Protein AF-M2XLC8-F1 (afdb_monomer_lite)

Sequence (106 aa):
MDWYVLQLSDSSPHWFEASEEFPILLTSASLVDYSSQTEQRVVVSMSPVKESSTVTKEVPLCVLLPRKRESIPLQHLITAPNKVTLKNGNGAKVEISGIAIVGKLT

Secondary structure (DSSP, 8-state):
-EEEEEEE-SSPPEEEE-SS-EEEEEEEEEESSGGGS-S--EEEEEEEE-TT-S----EEEEEEBTTTB-EEEEEEEEEESSEEEEEESSS--EEEEEEE--S---

pLDDT: mean 81.81, std 11.0, range [47.25, 95.31]

Organism: Galdieria sulphuraria (NCBI:txid130081)

Foldseek 3Di:
DDKDKDKAAFQDKDKFFAPFKWKKWWFKKFFDPLPPPDQDKKWKWKWQDDPVDPDTDIGTQDIAGRPPRGMDTGGDIDIHGGMMIIGIDGRTIMMIIIDTRHPDDD

Radius of gyration: 13.72 Å; chains: 1; bounding box: 35×22×38 Å

InterPro domains:
  IPR041232 Nucleoplasmin-like domain [PF17800] (5-99)

Structure (mmCIF, N/CA/C/O backbone):
data_AF-M2XLC8-F1
#
_entry.id   AF-M2XLC8-F1
#
loop_
_atom_site.group_PDB
_atom_site.id
_atom_site.type_symbol
_atom_site.label_atom_id
_atom_site.label_alt_id
_atom_site.label_comp_id
_atom_site.label_asym_id
_atom_site.label_entity_id
_atom_site.label_seq_id
_atom_site.pdbx_PDB_ins_code
_atom_site.Cartn_x
_atom_site.Cartn_y
_atom_site.Cartn_z
_atom_site.occupancy
_atom_site.B_iso_or_equiv
_atom_site.auth_seq_id
_atom_site.auth_comp_id
_atom_site.auth_asym_id
_atom_site.auth_atom_id
_atom_site.pdbx_PDB_model_num
ATOM 1 N N . MET A 1 1 ? -3.578 -5.837 -17.674 1.00 59.66 1 MET A N 1
ATOM 2 C CA . MET A 1 1 ? -3.773 -4.961 -16.503 1.00 59.66 1 MET A CA 1
ATOM 3 C C . MET A 1 1 ? -4.335 -5.856 -15.435 1.00 59.66 1 MET A C 1
ATOM 5 O O . MET A 1 1 ? -5.434 -6.358 -15.633 1.00 59.66 1 MET A O 1
ATOM 9 N N . ASP A 1 2 ? -3.568 -6.081 -14.378 1.00 69.81 2 ASP A N 1
ATOM 10 C CA . ASP A 1 2 ? -3.938 -7.028 -13.336 1.00 69.81 2 ASP A CA 1
ATOM 11 C C . ASP A 1 2 ? -4.280 -6.255 -12.062 1.00 69.81 2 ASP A C 1
ATOM 13 O O . ASP A 1 2 ? -3.559 -5.343 -11.643 1.00 69.81 2 ASP A O 1
ATOM 17 N N . TRP A 1 3 ? -5.436 -6.583 -11.491 1.00 78.75 3 TRP A N 1
ATOM 18 C CA . TRP A 1 3 ? -5.848 -6.080 -10.189 1.00 78.75 3 TRP A CA 1
ATOM 19 C C . TRP A 1 3 ? -5.083 -6.836 -9.109 1.00 78.75 3 TRP A C 1
ATOM 21 O O . TRP A 1 3 ? -5.005 -8.065 -9.167 1.00 78.75 3 TRP A O 1
ATOM 31 N N . TYR A 1 4 ? -4.562 -6.128 -8.110 1.00 80.62 4 TYR A N 1
ATOM 32 C CA . TYR A 1 4 ? -3.917 -6.764 -6.969 1.00 80.62 4 TYR A CA 1
ATOM 33 C C . TYR A 1 4 ? -4.496 -6.275 -5.646 1.00 80.62 4 TYR A C 1
ATOM 35 O O . TYR A 1 4 ? -4.960 -5.140 -5.501 1.00 80.62 4 TYR A O 1
ATOM 43 N N . VAL A 1 5 ? -4.413 -7.166 -4.663 1.00 83.25 5 VAL A N 1
ATOM 44 C CA . VAL A 1 5 ? -4.674 -6.885 -3.256 1.00 83.25 5 VAL A CA 1
ATOM 45 C C . VAL A 1 5 ? -3.437 -7.327 -2.491 1.00 83.25 5 VAL A C 1
ATOM 47 O O . VAL A 1 5 ? -3.028 -8.484 -2.571 1.00 83.25 5 VAL A O 1
ATOM 50 N N . LEU A 1 6 ? -2.811 -6.383 -1.799 1.00 85.12 6 LEU A N 1
ATOM 51 C CA . LEU A 1 6 ? -1.607 -6.594 -1.015 1.00 85.12 6 LEU A CA 1
ATOM 52 C C . LEU A 1 6 ? -1.929 -6.428 0.463 1.00 85.12 6 LEU A C 1
ATOM 54 O O . LEU A 1 6 ? -2.432 -5.387 0.873 1.00 85.12 6 LEU A O 1
ATOM 58 N N . GLN A 1 7 ? -1.533 -7.396 1.279 1.00 85.19 7 GLN A N 1
ATOM 59 C CA . GLN A 1 7 ? -1.568 -7.251 2.725 1.00 85.19 7 GLN A CA 1
ATOM 60 C C . GLN A 1 7 ? -0.177 -6.888 3.255 1.00 85.19 7 GLN A C 1
ATOM 62 O O . GLN A 1 7 ? 0.769 -7.665 3.143 1.00 85.19 7 GLN A O 1
ATOM 67 N N . LEU A 1 8 ? -0.062 -5.713 3.867 1.00 83.25 8 LEU A N 1
ATOM 68 C CA . LEU A 1 8 ? 1.078 -5.327 4.686 1.00 83.25 8 LEU A CA 1
ATOM 69 C C . LEU A 1 8 ? 0.873 -5.893 6.090 1.00 83.25 8 LEU A C 1
ATOM 71 O O . LEU A 1 8 ? 0.075 -5.371 6.874 1.00 83.25 8 LEU A O 1
ATOM 75 N N . SER A 1 9 ? 1.577 -6.977 6.394 1.00 72.12 9 SER A N 1
ATOM 76 C CA . SER A 1 9 ? 1.707 -7.514 7.745 1.00 72.12 9 SER A CA 1
ATOM 77 C C . SER A 1 9 ? 3.054 -7.112 8.322 1.00 72.12 9 SER A C 1
ATOM 79 O O . SER A 1 9 ? 4.078 -7.244 7.653 1.00 72.12 9 SER A O 1
ATOM 81 N N . ASP A 1 10 ? 3.037 -6.676 9.579 1.00 70.50 10 ASP A N 1
ATOM 82 C CA . ASP A 1 10 ? 4.225 -6.300 10.338 1.00 70.50 10 ASP A CA 1
ATOM 83 C C . ASP A 1 10 ? 4.889 -5.027 9.774 1.00 70.50 10 ASP A C 1
ATOM 85 O O . ASP A 1 10 ? 4.496 -4.500 8.734 1.00 70.50 10 ASP A O 1
ATOM 89 N N . SER A 1 11 ? 5.850 -4.442 10.489 1.00 71.94 11 SER A N 1
ATOM 90 C CA . SER A 1 11 ? 6.531 -3.202 10.063 1.00 71.94 11 SER A CA 1
ATOM 91 C C . SER A 1 11 ? 7.517 -3.414 8.901 1.00 71.94 11 SER A C 1
ATOM 93 O O . SER A 1 11 ? 8.270 -2.507 8.533 1.00 71.94 11 SER A O 1
ATOM 95 N N . SER A 1 12 ? 7.515 -4.615 8.322 1.00 79.50 12 SER A N 1
ATOM 96 C CA . SER A 1 12 ? 8.324 -5.005 7.178 1.00 79.50 12 SER A CA 1
ATOM 97 C C . SER A 1 12 ? 7.795 -4.351 5.895 1.00 79.50 12 SER A C 1
ATOM 99 O O . SER A 1 12 ? 6.597 -4.417 5.615 1.00 79.50 12 SER A O 1
ATOM 101 N N . PRO A 1 13 ? 8.660 -3.722 5.082 1.00 82.62 13 PRO A N 1
ATOM 102 C CA . PRO A 1 13 ? 8.237 -3.180 3.800 1.00 82.62 13 PRO A CA 1
ATOM 103 C C . PRO A 1 13 ? 7.876 -4.304 2.821 1.00 82.62 13 PRO A C 1
ATOM 105 O O . PRO A 1 13 ? 8.581 -5.310 2.750 1.00 82.62 13 PRO A O 1
ATOM 108 N N . HIS A 1 14 ? 6.830 -4.097 2.022 1.00 86.44 14 HIS A N 1
ATOM 109 C CA . HIS A 1 14 ? 6.537 -4.869 0.815 1.00 86.44 14 HIS A CA 1
ATOM 110 C C . HIS A 1 14 ? 7.110 -4.171 -0.423 1.00 86.44 14 HIS A C 1
ATOM 112 O O . HIS A 1 14 ? 7.190 -2.945 -0.445 1.00 86.44 14 HIS A O 1
ATOM 118 N N . TRP A 1 15 ? 7.535 -4.940 -1.427 1.00 84.69 15 TRP A N 1
ATOM 119 C CA . TRP A 1 15 ? 8.399 -4.482 -2.514 1.00 84.69 15 TRP A CA 1
ATOM 120 C C . TRP A 1 15 ? 7.708 -4.807 -3.834 1.00 84.69 15 TRP A C 1
ATOM 122 O O . TRP A 1 15 ? 7.362 -5.958 -4.074 1.00 84.69 15 TRP A O 1
ATOM 132 N N . PHE A 1 16 ? 7.523 -3.799 -4.681 1.00 81.38 16 PHE A N 1
ATOM 133 C CA . PHE A 1 16 ? 7.242 -4.010 -6.096 1.00 81.38 16 PHE A CA 1
ATOM 134 C C . PHE A 1 16 ? 8.523 -3.737 -6.867 1.00 81.38 16 PHE A C 1
ATOM 136 O O . PHE A 1 16 ? 9.176 -2.712 -6.640 1.00 81.38 16 PHE A O 1
ATOM 143 N N . GLU A 1 17 ? 8.861 -4.636 -7.779 1.00 83.19 17 GLU A N 1
ATOM 144 C CA . GLU A 1 17 ? 10.067 -4.566 -8.594 1.00 83.19 17 GLU A CA 1
ATOM 145 C C . GLU A 1 17 ? 9.733 -4.873 -10.049 1.00 83.19 17 GLU A C 1
ATOM 147 O O . GLU A 1 17 ? 8.867 -5.698 -10.341 1.00 83.19 17 GLU A O 1
ATOM 152 N N . ALA A 1 18 ? 10.427 -4.190 -10.952 1.00 80.44 18 ALA A N 1
ATOM 153 C CA . ALA A 1 18 ? 10.362 -4.423 -12.383 1.00 80.44 18 ALA A CA 1
ATOM 154 C C . ALA A 1 18 ? 11.730 -4.142 -13.012 1.00 80.44 18 ALA A C 1
ATOM 156 O O . ALA A 1 18 ? 12.551 -3.410 -12.457 1.00 80.44 18 ALA A O 1
ATOM 157 N N . SER A 1 19 ? 11.975 -4.697 -14.200 1.00 80.81 19 SER A N 1
ATOM 158 C CA . SER A 1 19 ? 13.213 -4.457 -14.955 1.00 80.81 19 SER A CA 1
ATOM 159 C C . SER A 1 19 ? 13.337 -3.032 -15.502 1.00 80.81 19 SER A C 1
ATOM 161 O O . SER A 1 19 ? 14.424 -2.611 -15.891 1.00 80.81 19 SER A O 1
ATOM 163 N N . GLU A 1 20 ? 12.226 -2.306 -15.566 1.00 82.44 20 GLU A N 1
ATOM 164 C CA . GLU A 1 20 ? 12.114 -0.969 -16.136 1.00 82.44 20 GLU A CA 1
ATOM 165 C C . GLU A 1 20 ? 11.158 -0.103 -15.311 1.00 82.44 20 GLU A C 1
ATOM 167 O O . GLU A 1 20 ? 10.566 -0.562 -14.331 1.00 82.44 20 GLU A O 1
ATOM 172 N N . GLU A 1 21 ? 11.022 1.161 -15.703 1.00 85.06 21 GLU A N 1
ATOM 173 C CA . GLU A 1 21 ? 10.090 2.081 -15.063 1.00 85.06 21 GLU A CA 1
ATOM 174 C C . GLU A 1 21 ? 8.651 1.580 -15.221 1.00 85.06 21 GLU A C 1
ATOM 176 O O . GLU A 1 21 ? 8.228 1.208 -16.315 1.00 85.06 21 GLU A O 1
ATOM 181 N N . PHE A 1 22 ? 7.886 1.584 -14.128 1.00 84.50 22 PHE A N 1
ATOM 182 C CA . PHE A 1 22 ? 6.532 1.043 -14.130 1.00 84.50 22 PHE A CA 1
ATOM 183 C C . PHE A 1 22 ? 5.552 1.894 -13.309 1.00 84.50 22 PHE A C 1
ATOM 185 O O . PHE A 1 22 ? 5.900 2.384 -12.226 1.00 84.50 22 PHE A O 1
ATOM 192 N N . PRO A 1 23 ? 4.307 2.080 -13.793 1.00 85.94 23 PRO A N 1
ATOM 193 C CA . PRO A 1 23 ? 3.258 2.711 -13.013 1.00 85.94 23 PRO A CA 1
ATOM 194 C C . PRO A 1 23 ? 2.573 1.748 -12.032 1.00 85.94 23 PRO A C 1
ATOM 196 O O . PRO A 1 23 ? 2.270 0.597 -12.349 1.00 85.94 23 PRO A O 1
ATOM 199 N N . ILE A 1 24 ? 2.209 2.268 -10.864 1.00 87.06 24 ILE A N 1
ATOM 200 C CA . ILE A 1 24 ? 1.304 1.641 -9.900 1.00 87.06 24 ILE A CA 1
ATOM 201 C C . ILE A 1 24 ? 0.194 2.630 -9.571 1.00 87.06 24 ILE A C 1
ATOM 203 O O . ILE A 1 24 ? 0.458 3.768 -9.183 1.00 87.06 24 ILE A O 1
ATOM 207 N N . LEU A 1 25 ? -1.053 2.188 -9.681 1.00 89.31 25 LEU A N 1
ATOM 208 C CA . LEU A 1 25 ? -2.212 2.914 -9.185 1.00 89.31 25 LEU A CA 1
ATOM 209 C C . LEU A 1 25 ? -2.660 2.308 -7.854 1.00 89.31 25 LEU A C 1
ATOM 211 O O . LEU A 1 25 ? -3.137 1.179 -7.824 1.00 89.31 25 LEU A O 1
ATOM 215 N N . LEU A 1 26 ? -2.563 3.070 -6.767 1.00 90.69 26 LEU A N 1
ATOM 216 C CA . LEU A 1 26 ? -3.128 2.694 -5.470 1.00 90.69 26 LEU A CA 1
ATOM 217 C C . LEU A 1 26 ? -4.561 3.216 -5.371 1.00 90.69 26 LEU A C 1
ATOM 219 O O . LEU A 1 26 ? -4.777 4.426 -5.491 1.00 90.69 26 LEU A O 1
ATOM 223 N N . THR A 1 27 ? -5.520 2.321 -5.125 1.00 93.25 27 THR A N 1
ATOM 224 C CA . THR A 1 27 ? -6.961 2.629 -5.151 1.00 93.25 27 THR A CA 1
ATOM 225 C C . THR A 1 27 ? -7.611 2.659 -3.773 1.00 93.25 27 THR A C 1
ATOM 227 O O . THR A 1 27 ? -8.609 3.348 -3.575 1.00 93.25 27 THR A O 1
ATOM 230 N N . SER A 1 28 ? -7.080 1.924 -2.798 1.00 94.38 28 SER A N 1
ATOM 231 C CA . SER A 1 28 ? -7.595 1.946 -1.424 1.00 94.38 28 SER A CA 1
ATOM 232 C C . SER A 1 28 ? -6.582 1.410 -0.422 1.00 94.38 28 SER A C 1
ATOM 234 O O . SER A 1 28 ? -5.676 0.657 -0.779 1.00 94.38 28 SER A O 1
ATOM 236 N N . ALA A 1 29 ? -6.758 1.799 0.839 1.00 94.38 29 ALA A N 1
ATOM 237 C CA . ALA A 1 29 ? -6.104 1.176 1.982 1.00 94.38 29 ALA A CA 1
ATOM 238 C C . ALA A 1 29 ? -7.118 0.952 3.108 1.00 94.38 29 ALA A C 1
ATOM 240 O O . ALA A 1 29 ? -7.919 1.847 3.391 1.00 94.38 29 ALA A O 1
ATOM 241 N N . SER A 1 30 ? -7.064 -0.207 3.759 1.00 94.06 30 SER A N 1
ATOM 242 C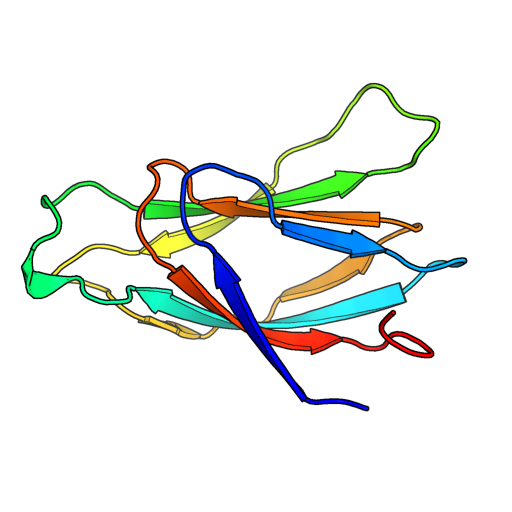 CA . SER A 1 30 ? -7.956 -0.596 4.852 1.00 94.06 30 SER A CA 1
ATOM 243 C C . SER A 1 30 ? -7.213 -1.310 5.982 1.00 94.06 30 SER A C 1
ATOM 245 O O . SER A 1 30 ? -6.251 -2.036 5.760 1.00 94.06 30 SER A O 1
ATOM 247 N N . LEU A 1 31 ? -7.647 -1.104 7.225 1.00 91.31 31 LEU A N 1
ATOM 248 C CA . LEU A 1 31 ? -7.166 -1.862 8.376 1.00 91.31 31 LEU A CA 1
ATOM 249 C C . LEU A 1 31 ? -7.797 -3.251 8.388 1.00 91.31 31 LEU A C 1
ATOM 251 O O . LEU A 1 31 ? -9.009 -3.392 8.228 1.00 91.31 31 LEU A O 1
ATOM 255 N N . VAL A 1 32 ? -6.979 -4.258 8.675 1.00 89.19 32 VAL A N 1
ATOM 256 C CA . VAL A 1 32 ? -7.410 -5.646 8.865 1.00 89.19 32 VAL A CA 1
ATOM 257 C C . VAL A 1 32 ? -7.392 -5.971 10.359 1.00 89.19 32 VAL A C 1
ATOM 259 O O . VAL A 1 32 ? -6.493 -5.540 11.085 1.00 89.19 32 VAL A O 1
ATOM 262 N N . ASP A 1 33 ? -8.393 -6.721 10.830 1.00 81.12 33 ASP A N 1
ATOM 263 C CA . ASP A 1 33 ? -8.513 -7.176 12.226 1.00 81.12 33 ASP A CA 1
ATOM 264 C C . ASP A 1 33 ? -8.392 -6.037 13.270 1.00 81.12 33 ASP A C 1
ATOM 266 O O . ASP A 1 33 ? -7.790 -6.186 14.334 1.00 81.12 33 ASP A O 1
ATOM 270 N N . TYR A 1 34 ? -8.953 -4.856 12.981 1.00 72.69 34 TYR A N 1
ATOM 271 C CA . TYR A 1 34 ? -8.785 -3.647 13.808 1.00 72.69 34 TYR A CA 1
ATOM 272 C C . TYR A 1 34 ? -9.546 -3.668 15.145 1.00 72.69 34 TYR A C 1
ATOM 274 O O . TYR A 1 34 ? -9.395 -2.749 15.952 1.00 72.69 34 TYR A O 1
ATOM 282 N N . SER A 1 35 ? -10.360 -4.694 15.411 1.00 71.06 35 SER A N 1
ATOM 283 C CA . SER A 1 35 ? -11.134 -4.818 16.655 1.00 71.06 35 SER A CA 1
ATOM 284 C C . SER A 1 35 ? -10.238 -4.926 17.896 1.00 71.06 35 SER A C 1
ATOM 286 O O . SER A 1 35 ? -10.598 -4.397 18.953 1.00 71.06 35 SER A O 1
ATOM 288 N N . SER A 1 36 ? -9.060 -5.542 17.744 1.00 69.38 36 SER A N 1
ATOM 289 C CA . SER A 1 36 ? -8.049 -5.738 18.789 1.00 69.38 36 SER A CA 1
ATOM 290 C C . SER A 1 36 ? -6.903 -4.722 18.759 1.00 69.38 36 SER A C 1
ATOM 292 O O . SER A 1 36 ? -6.010 -4.799 19.602 1.00 69.38 36 SER A O 1
ATOM 294 N N . GLN A 1 37 ? -6.881 -3.790 17.800 1.00 67.88 37 GLN A N 1
ATOM 295 C CA . GLN A 1 37 ? -5.806 -2.801 17.705 1.00 67.88 37 GLN A CA 1
ATOM 296 C C . GLN A 1 37 ? -6.017 -1.641 18.688 1.00 67.88 37 GLN A C 1
ATOM 298 O O . GLN A 1 37 ? -7.143 -1.226 18.970 1.00 67.88 37 GLN A O 1
ATOM 303 N N . THR A 1 38 ? -4.913 -1.120 19.227 1.00 68.31 38 THR A N 1
ATOM 304 C CA . THR A 1 38 ? -4.915 0.094 20.057 1.00 68.31 38 THR A CA 1
ATOM 305 C C . THR A 1 38 ? -5.302 1.305 19.200 1.00 68.31 38 THR A C 1
ATOM 307 O O . THR A 1 38 ? -5.125 1.274 17.987 1.00 68.31 38 THR A O 1
ATOM 310 N N . GLU A 1 39 ? -5.797 2.401 19.792 1.00 68.94 39 GLU A N 1
ATOM 311 C CA . GLU A 1 39 ? -6.193 3.630 19.059 1.00 68.94 39 GLU A CA 1
ATOM 312 C C . GLU A 1 39 ? -5.018 4.379 18.381 1.00 68.94 39 GLU A C 1
ATOM 314 O O . GLU A 1 39 ? -5.110 5.564 18.052 1.00 68.94 39 GLU A O 1
ATOM 319 N N . GLN A 1 40 ? -3.879 3.717 18.185 1.00 81.38 40 GLN A N 1
ATOM 320 C CA . GLN A 1 40 ? -2.727 4.297 17.525 1.00 81.38 40 GLN A CA 1
ATOM 321 C C . GLN A 1 40 ? -2.998 4.515 16.037 1.00 81.38 40 GLN A C 1
ATOM 323 O O . GLN A 1 40 ? -3.511 3.653 15.324 1.00 81.38 40 GLN A O 1
ATOM 328 N N 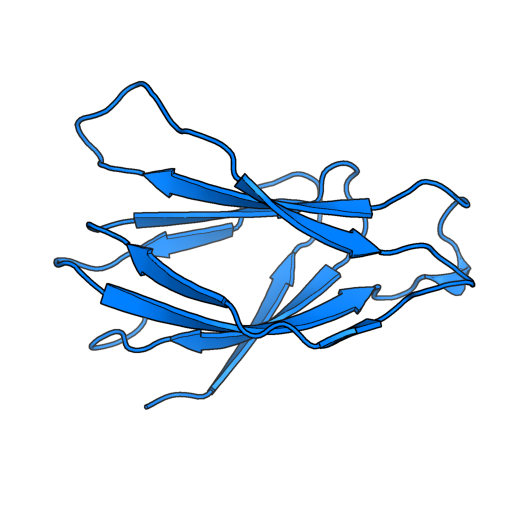. ARG A 1 41 ? -2.591 5.692 15.558 1.00 89.31 41 ARG A N 1
ATOM 329 C CA . ARG A 1 41 ? -2.606 6.028 14.134 1.00 89.31 41 ARG A CA 1
ATOM 330 C C . ARG A 1 41 ? -1.689 5.092 13.349 1.00 89.31 41 ARG A C 1
ATOM 332 O O . ARG A 1 41 ? -0.534 4.897 13.724 1.00 89.31 41 ARG A O 1
ATOM 339 N N . VAL A 1 42 ? -2.188 4.592 12.226 1.00 89.38 42 VAL A N 1
ATOM 340 C CA . VAL A 1 42 ? -1.431 3.777 11.277 1.00 89.38 42 VAL A CA 1
ATOM 341 C C . VAL A 1 42 ? -1.117 4.651 10.073 1.00 89.38 42 VAL A C 1
ATOM 343 O O . VAL A 1 42 ? -2.021 5.077 9.359 1.00 89.38 42 VAL A O 1
ATOM 346 N N . VAL A 1 43 ? 0.160 4.958 9.859 1.00 91.62 43 VAL A N 1
ATOM 347 C CA . VAL A 1 43 ? 0.604 5.694 8.668 1.00 91.62 43 VAL A CA 1
ATOM 348 C C . VAL A 1 43 ? 1.063 4.681 7.634 1.00 91.62 43 VAL A C 1
ATOM 350 O O . VAL A 1 43 ? 1.930 3.860 7.932 1.00 91.62 43 VAL A O 1
ATOM 353 N N . VAL A 1 44 ? 0.480 4.743 6.440 1.00 91.31 44 VAL A N 1
ATOM 354 C CA . VAL A 1 44 ? 0.953 3.991 5.278 1.00 91.31 44 VAL A CA 1
ATOM 355 C C . VAL A 1 44 ? 1.850 4.913 4.475 1.00 91.31 44 VAL A C 1
ATOM 357 O O . VAL A 1 44 ? 1.451 6.033 4.144 1.00 91.31 44 VAL A O 1
ATOM 360 N N . SER A 1 45 ? 3.055 4.462 4.164 1.00 91.69 45 SER A N 1
ATOM 361 C CA . SER A 1 45 ? 4.021 5.234 3.393 1.00 91.69 45 SER A CA 1
ATOM 362 C C . SER A 1 45 ? 4.633 4.410 2.276 1.00 91.69 45 SER A C 1
ATOM 364 O O . SER A 1 45 ? 4.592 3.177 2.284 1.00 91.69 45 SER A O 1
ATOM 366 N N . MET A 1 46 ? 5.195 5.119 1.303 1.00 90.31 46 MET A N 1
ATOM 367 C CA . MET A 1 46 ? 5.939 4.524 0.212 1.00 90.31 46 MET A CA 1
ATOM 368 C C . MET A 1 46 ? 7.313 5.142 0.044 1.00 90.31 46 MET A C 1
ATOM 370 O O . MET A 1 46 ? 7.506 6.314 0.357 1.00 90.31 46 MET A O 1
ATOM 374 N N . SER A 1 47 ? 8.225 4.391 -0.559 1.00 87.62 47 SER A N 1
ATOM 375 C CA . SER A 1 47 ? 9.507 4.928 -1.003 1.00 87.62 47 SER A CA 1
ATOM 376 C C . SER A 1 47 ? 9.842 4.388 -2.392 1.00 87.62 47 SER A C 1
ATOM 378 O O . SER A 1 47 ? 10.040 3.177 -2.522 1.00 87.62 47 SER A O 1
ATOM 380 N N . PRO A 1 48 ? 9.939 5.232 -3.438 1.00 80.62 48 PRO A N 1
ATOM 381 C CA . PRO A 1 48 ? 10.581 4.816 -4.675 1.00 80.62 48 PRO A CA 1
ATOM 382 C C . PRO A 1 48 ? 12.065 4.573 -4.385 1.00 80.62 48 PRO A C 1
ATOM 384 O O . PRO A 1 48 ? 12.736 5.398 -3.759 1.00 80.62 48 PRO A O 1
ATOM 387 N N . VAL A 1 49 ? 12.570 3.424 -4.815 1.00 77.12 49 VAL A N 1
ATOM 388 C CA . VAL A 1 49 ? 13.966 3.031 -4.637 1.00 77.12 49 VAL A CA 1
ATOM 389 C C . VAL A 1 49 ? 14.589 2.962 -6.018 1.00 77.12 49 VAL A C 1
ATOM 391 O O . VAL A 1 49 ? 14.073 2.283 -6.895 1.00 77.12 49 VAL A O 1
ATOM 394 N N . LYS A 1 50 ? 15.706 3.659 -6.210 1.00 68.94 50 LYS A N 1
ATOM 395 C CA . LYS A 1 50 ? 16.615 3.380 -7.320 1.00 68.94 50 LYS A CA 1
ATOM 396 C C . LYS A 1 50 ? 17.732 2.526 -6.741 1.00 68.94 50 LYS A C 1
ATOM 398 O O . LYS A 1 50 ? 18.344 2.962 -5.774 1.00 68.94 50 LYS A O 1
ATOM 403 N N . GLU A 1 51 ? 17.993 1.341 -7.286 1.00 64.00 51 GLU A N 1
ATOM 404 C CA . GLU A 1 51 ? 18.977 0.388 -6.722 1.00 64.00 51 GLU A CA 1
ATOM 405 C C . GLU A 1 51 ? 20.366 0.996 -6.477 1.00 64.00 51 GLU A C 1
ATOM 407 O O . GLU A 1 51 ? 21.062 0.609 -5.544 1.00 64.00 51 GLU A O 1
ATOM 412 N N . SER A 1 52 ? 20.754 1.996 -7.269 1.00 66.62 52 SER A N 1
ATOM 413 C CA . SER A 1 52 ? 22.020 2.714 -7.117 1.00 66.62 52 SER A CA 1
ATOM 414 C C . SER A 1 52 ? 22.003 3.823 -6.049 1.00 66.62 52 SER A C 1
ATOM 416 O O . SER A 1 52 ? 22.994 4.536 -5.909 1.00 66.62 52 SER A O 1
ATOM 418 N N . SER A 1 53 ? 20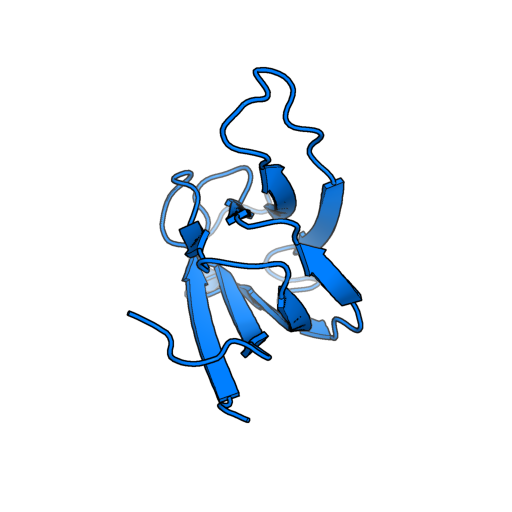.879 4.055 -5.364 1.00 66.44 53 SER A N 1
ATOM 419 C CA . SER A 1 53 ? 20.679 5.162 -4.421 1.00 66.44 53 SER A CA 1
ATOM 420 C C . SER A 1 53 ? 20.642 4.666 -2.979 1.00 66.44 53 SER A C 1
ATOM 422 O O . SER A 1 53 ? 19.845 3.804 -2.624 1.00 66.44 53 SER A O 1
ATOM 424 N N . THR A 1 54 ? 21.445 5.292 -2.119 1.00 62.56 54 THR A N 1
ATOM 425 C CA . THR A 1 54 ? 21.376 5.135 -0.657 1.00 62.56 54 THR A CA 1
ATOM 426 C C . THR A 1 54 ? 20.313 6.031 -0.014 1.00 62.56 54 THR A C 1
ATOM 428 O O . THR A 1 54 ? 20.038 5.910 1.178 1.00 62.56 54 THR A O 1
ATOM 431 N N . VAL A 1 55 ? 19.705 6.934 -0.792 1.00 59.28 55 VAL A N 1
ATOM 432 C CA . VAL A 1 55 ? 18.665 7.855 -0.330 1.00 59.28 55 VAL A CA 1
ATOM 433 C C . VAL A 1 55 ? 17.310 7.362 -0.820 1.00 59.28 55 VAL A C 1
ATOM 435 O O . VAL A 1 55 ? 16.996 7.445 -2.009 1.00 59.28 55 VAL A O 1
ATOM 438 N N . THR A 1 56 ? 16.493 6.886 0.113 1.00 67.69 56 THR A N 1
ATOM 439 C CA . THR A 1 56 ? 15.067 6.607 -0.088 1.00 67.69 56 THR A CA 1
ATOM 440 C C . THR A 1 56 ? 14.243 7.685 0.594 1.00 67.69 56 THR A C 1
ATOM 442 O O . THR A 1 56 ? 14.266 7.807 1.819 1.00 67.69 56 THR A O 1
ATOM 445 N N . LYS A 1 57 ? 13.515 8.480 -0.197 1.00 80.69 57 LYS A N 1
ATOM 446 C CA . LYS A 1 57 ? 12.556 9.448 0.337 1.00 80.69 57 LYS A CA 1
ATOM 447 C C . LYS A 1 57 ? 11.253 8.726 0.642 1.00 80.69 57 LYS A C 1
ATOM 449 O O . LYS A 1 57 ? 10.583 8.251 -0.270 1.00 80.69 57 LYS A O 1
ATOM 454 N N . GLU A 1 58 ? 10.900 8.697 1.916 1.00 86.31 58 GLU A N 1
ATOM 455 C CA . GLU A 1 58 ? 9.618 8.179 2.364 1.00 86.31 58 GLU A CA 1
ATOM 456 C C . GLU A 1 58 ? 8.517 9.226 2.161 1.00 86.31 58 GLU A C 1
ATOM 458 O O . GLU A 1 58 ? 8.647 10.383 2.569 1.00 86.31 58 GLU A O 1
ATOM 463 N N . VAL A 1 59 ? 7.432 8.816 1.512 1.00 88.56 59 VAL A N 1
ATOM 464 C CA . VAL A 1 59 ? 6.265 9.635 1.196 1.00 88.56 59 VAL A CA 1
ATOM 465 C C . VAL A 1 59 ? 5.045 9.032 1.897 1.00 88.56 59 VAL A C 1
ATOM 467 O O . VAL A 1 59 ? 4.677 7.895 1.596 1.00 88.56 59 VAL A O 1
ATOM 470 N N . PRO A 1 60 ? 4.404 9.747 2.837 1.00 91.00 60 PRO A N 1
ATOM 471 C CA . PRO A 1 60 ? 3.174 9.274 3.459 1.00 91.00 60 PRO A CA 1
ATOM 472 C C . PRO A 1 60 ? 2.022 9.301 2.446 1.00 91.00 60 PRO A C 1
ATOM 474 O O . PRO A 1 60 ? 1.803 10.310 1.780 1.00 91.00 60 PRO A O 1
ATOM 477 N N . LEU A 1 61 ? 1.280 8.198 2.352 1.00 91.94 61 LEU A N 1
ATOM 478 C CA . LEU A 1 61 ? 0.150 8.026 1.435 1.00 91.94 61 LEU A CA 1
ATOM 479 C C . LEU A 1 61 ? -1.192 8.271 2.120 1.00 91.94 61 LEU A C 1
ATOM 481 O O . LEU A 1 61 ? -2.067 8.936 1.569 1.00 91.94 61 LEU A O 1
ATOM 485 N N . CYS A 1 62 ? -1.375 7.723 3.322 1.00 93.06 62 CYS A N 1
ATOM 486 C CA . CYS A 1 62 ? -2.588 7.921 4.105 1.00 93.06 62 CYS A CA 1
ATOM 487 C C . CYS A 1 62 ? -2.370 7.636 5.595 1.00 93.06 62 CYS A C 1
ATOM 489 O O . CYS A 1 62 ? -1.338 7.107 6.017 1.00 93.06 62 CYS A O 1
ATOM 491 N N . VAL A 1 63 ? -3.375 8.006 6.393 1.00 93.56 63 VAL A N 1
ATOM 492 C CA . VAL A 1 63 ? -3.439 7.718 7.827 1.00 93.56 63 VAL A CA 1
ATOM 493 C C . VAL A 1 63 ? -4.751 7.012 8.126 1.00 93.56 63 VAL A C 1
ATOM 495 O O . VAL A 1 63 ? -5.820 7.589 7.923 1.00 93.56 63 VAL A O 1
ATOM 498 N N . LEU A 1 64 ? -4.659 5.790 8.637 1.00 92.19 64 LEU A N 1
ATOM 499 C CA . LEU A 1 64 ? -5.790 5.004 9.107 1.00 92.19 64 LEU A CA 1
ATOM 500 C C . LEU A 1 64 ? -5.886 5.100 10.632 1.00 92.19 64 LEU A C 1
ATOM 502 O O . LEU A 1 64 ? -4.880 5.180 11.345 1.00 92.19 64 LEU A O 1
ATOM 506 N N . LEU A 1 65 ? -7.117 5.128 11.129 1.00 91.50 65 LEU A N 1
ATOM 507 C CA . LEU A 1 65 ? -7.436 5.265 12.544 1.00 91.50 65 LEU A CA 1
ATOM 508 C C . LEU A 1 65 ? -8.419 4.157 12.930 1.00 91.50 65 LEU A C 1
ATOM 510 O O . LEU A 1 65 ? -9.562 4.187 12.462 1.00 91.50 65 LEU A O 1
ATOM 514 N N . PRO A 1 66 ? -8.023 3.210 13.794 1.00 88.25 66 PRO A N 1
ATOM 515 C CA . PRO A 1 66 ? -8.949 2.219 14.327 1.00 88.25 66 PRO A CA 1
ATOM 516 C C . PRO A 1 66 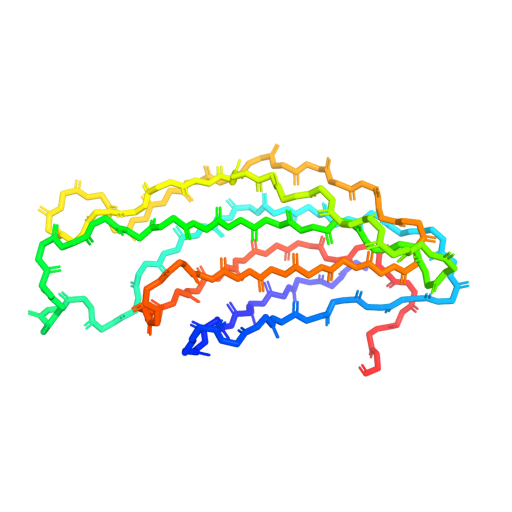? -10.179 2.897 14.950 1.00 88.25 66 PRO A C 1
ATOM 518 O O . PRO A 1 66 ? -10.040 3.881 15.679 1.00 88.25 66 PRO A O 1
ATOM 521 N N . ARG A 1 67 ? -11.382 2.380 14.666 1.00 85.50 67 ARG A N 1
ATOM 522 C CA . ARG A 1 67 ? -12.684 2.858 15.189 1.00 85.50 67 ARG A CA 1
ATOM 523 C C . ARG A 1 67 ? -13.125 4.249 14.717 1.00 85.50 67 ARG A C 1
ATOM 525 O O . ARG A 1 67 ? -14.100 4.787 15.241 1.00 85.50 67 ARG A O 1
ATOM 532 N N . LYS A 1 68 ? -12.400 4.869 13.783 1.0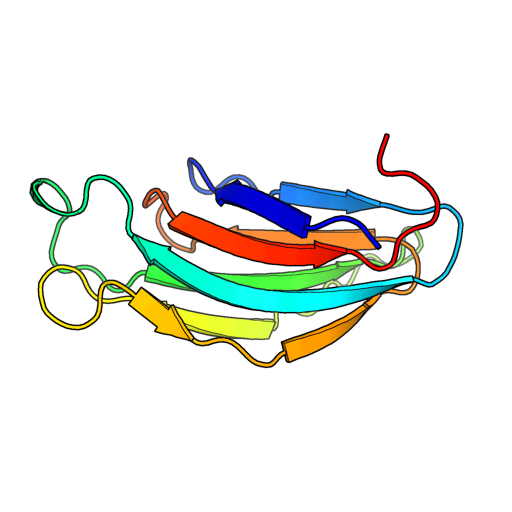0 88.75 68 LYS A N 1
ATOM 533 C CA . LYS A 1 68 ? -12.694 6.223 13.273 1.00 88.75 68 LYS A CA 1
ATOM 534 C C . LYS A 1 68 ? -12.611 6.312 11.757 1.00 88.75 68 LYS A C 1
ATOM 536 O O . LYS A 1 68 ? -13.402 7.021 11.139 1.00 88.75 68 LYS A O 1
ATOM 541 N N . ARG A 1 69 ? -11.582 5.699 11.176 1.00 90.56 69 ARG A N 1
ATOM 542 C CA . ARG A 1 69 ? -11.285 5.738 9.746 1.00 90.56 69 ARG A CA 1
ATOM 543 C C . ARG A 1 69 ? -10.431 4.533 9.376 1.00 90.56 69 ARG A C 1
ATOM 545 O O . ARG A 1 69 ? -9.212 4.628 9.247 1.00 90.56 69 ARG A O 1
ATOM 552 N N . GLU A 1 70 ? -11.090 3.397 9.246 1.00 91.88 70 GLU A N 1
ATOM 553 C CA . GLU A 1 70 ? -10.464 2.105 8.989 1.00 91.88 70 GLU A CA 1
ATOM 554 C C . GLU A 1 70 ? -10.182 1.884 7.514 1.00 91.88 70 GLU A C 1
ATOM 556 O O . GLU A 1 70 ? -9.343 1.057 7.199 1.00 91.88 70 GLU A O 1
ATOM 561 N N . SER A 1 71 ? -10.848 2.611 6.618 1.00 93.75 71 SER A N 1
ATOM 562 C CA . SER A 1 71 ? -10.645 2.513 5.176 1.00 93.75 71 SER A CA 1
ATOM 563 C C . SER A 1 71 ? -10.631 3.893 4.532 1.00 93.75 71 SER A C 1
ATOM 565 O O . SER A 1 71 ? -11.352 4.801 4.958 1.00 93.75 71 SER A O 1
ATOM 567 N N . ILE A 1 72 ? -9.783 4.058 3.519 1.00 95.31 72 ILE A N 1
ATOM 568 C CA . ILE A 1 72 ? -9.645 5.285 2.736 1.00 95.31 72 ILE A CA 1
ATOM 569 C C . ILE A 1 72 ? -9.506 4.923 1.252 1.00 95.31 72 ILE A C 1
ATOM 571 O O . ILE A 1 72 ? -8.654 4.098 0.910 1.00 95.31 72 ILE A O 1
ATOM 575 N N . PRO A 1 73 ? -10.274 5.568 0.353 1.00 94.31 73 PRO A N 1
ATOM 576 C CA . PRO A 1 73 ? -9.987 5.515 -1.073 1.00 94.31 73 PRO A CA 1
ATOM 577 C C . PRO A 1 73 ? -8.679 6.256 -1.369 1.00 94.31 73 PRO A C 1
ATOM 579 O O . PRO A 1 73 ? -8.465 7.385 -0.927 1.00 94.31 73 PRO A O 1
ATOM 582 N N . LEU A 1 74 ? -7.810 5.621 -2.143 1.00 90.44 74 LEU A N 1
ATOM 583 C CA . LEU A 1 74 ? -6.584 6.205 -2.670 1.00 90.44 74 LEU A CA 1
ATOM 584 C C . LEU A 1 74 ? -6.777 6.494 -4.163 1.00 90.44 74 LEU A C 1
ATOM 586 O O . LEU A 1 74 ? -7.519 5.804 -4.854 1.00 90.44 74 LEU A O 1
ATOM 590 N N . GLN A 1 75 ? -6.129 7.544 -4.659 1.00 88.69 75 GLN A N 1
ATOM 591 C CA . GLN A 1 75 ? -6.060 7.858 -6.091 1.00 88.69 75 GLN A CA 1
ATOM 592 C C . GLN A 1 75 ? -4.633 8.288 -6.437 1.00 88.69 75 GLN A C 1
ATOM 594 O O . GLN A 1 75 ? -4.397 9.340 -7.026 1.00 88.69 75 GLN A O 1
ATOM 599 N N . HIS A 1 76 ? -3.663 7.492 -5.988 1.00 87.75 76 HIS A N 1
ATOM 600 C CA . HIS A 1 76 ? -2.249 7.786 -6.187 1.00 87.75 76 HIS A CA 1
ATOM 601 C C . HIS A 1 76 ? -1.734 6.975 -7.372 1.00 87.75 76 HIS A C 1
ATOM 603 O O . HIS A 1 76 ? -1.620 5.755 -7.277 1.00 87.75 76 HIS A O 1
ATOM 609 N N . LEU A 1 77 ? -1.427 7.659 -8.475 1.00 88.12 77 LEU A N 1
ATOM 610 C CA . LEU A 1 77 ? -0.652 7.096 -9.576 1.00 88.12 77 LEU A CA 1
ATOM 611 C C . LEU A 1 77 ? 0.824 7.390 -9.318 1.00 88.12 77 LEU A C 1
ATOM 613 O O . LEU A 1 77 ? 1.226 8.552 -9.267 1.00 88.12 77 LEU A O 1
ATOM 617 N N . ILE A 1 78 ? 1.616 6.341 -9.139 1.00 85.12 78 ILE A N 1
ATOM 618 C CA . ILE A 1 78 ? 3.049 6.445 -8.896 1.00 85.12 78 ILE A CA 1
ATOM 619 C C . ILE A 1 78 ? 3.804 5.805 -10.043 1.00 85.12 78 ILE A C 1
ATOM 621 O O . ILE A 1 78 ? 3.531 4.665 -10.397 1.00 85.12 78 ILE A O 1
ATOM 625 N N . THR A 1 79 ? 4.799 6.514 -10.558 1.00 84.88 79 THR A N 1
ATOM 626 C CA . THR A 1 79 ? 5.773 5.968 -11.499 1.00 84.88 79 THR A CA 1
ATOM 627 C C . THR A 1 79 ? 7.054 5.650 -10.736 1.00 84.88 79 THR A C 1
ATOM 629 O O . THR A 1 79 ? 7.711 6.555 -10.216 1.00 84.88 79 THR A O 1
ATOM 632 N N . ALA A 1 80 ? 7.372 4.362 -10.602 1.00 81.69 80 ALA A N 1
ATOM 633 C CA . ALA A 1 80 ? 8.569 3.889 -9.915 1.00 81.69 80 ALA A CA 1
ATOM 634 C C . ALA A 1 80 ? 9.666 3.558 -10.941 1.00 81.69 80 ALA A C 1
ATOM 636 O O . ALA A 1 80 ? 9.365 2.906 -11.937 1.00 81.69 80 ALA A O 1
ATOM 637 N N . PRO A 1 81 ? 10.933 3.956 -10.712 1.00 80.62 81 PRO A N 1
ATOM 638 C CA . PRO A 1 81 ? 11.995 3.819 -11.713 1.00 80.62 81 PRO A CA 1
ATOM 639 C C . PRO A 1 81 ? 12.376 2.361 -12.003 1.00 80.62 81 PRO A C 1
ATOM 641 O O . PRO A 1 81 ? 12.692 2.026 -13.135 1.00 80.62 81 PRO A O 1
ATOM 644 N N . ASN A 1 82 ? 12.388 1.518 -10.972 1.00 83.31 82 ASN A N 1
ATOM 645 C CA . ASN A 1 82 ? 12.573 0.064 -11.065 1.00 83.31 82 ASN A CA 1
ATOM 646 C C . ASN A 1 82 ? 12.109 -0.658 -9.791 1.00 83.31 82 ASN A C 1
ATOM 648 O O . ASN A 1 82 ? 11.876 -1.864 -9.799 1.00 83.31 82 ASN A O 1
ATOM 652 N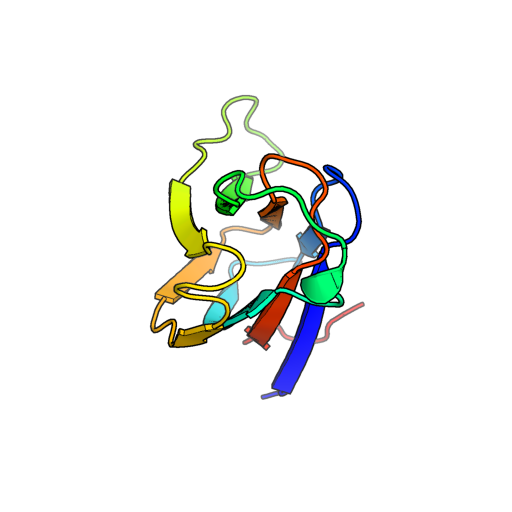 N . LYS A 1 83 ? 11.937 0.080 -8.686 1.00 85.31 83 LYS A N 1
ATOM 653 C CA . LYS A 1 83 ? 11.503 -0.477 -7.411 1.00 85.31 83 LYS A CA 1
ATOM 654 C C . LYS A 1 83 ? 10.746 0.521 -6.553 1.00 85.31 83 LYS A C 1
ATOM 656 O O . LYS A 1 83 ? 11.038 1.719 -6.543 1.00 85.31 83 LYS A O 1
ATOM 661 N N . VAL A 1 84 ? 9.797 0.021 -5.774 1.00 86.75 84 VAL A N 1
ATOM 662 C CA . VAL A 1 84 ? 9.058 0.811 -4.790 1.00 86.75 84 VAL A CA 1
ATOM 663 C C . VAL A 1 84 ? 8.681 -0.039 -3.593 1.00 86.75 84 VAL A C 1
ATOM 665 O O . VAL A 1 84 ? 8.294 -1.196 -3.733 1.00 86.75 84 VAL A O 1
ATOM 668 N N . THR A 1 85 ? 8.798 0.547 -2.404 1.00 88.81 85 THR A N 1
ATOM 669 C CA . THR A 1 85 ? 8.381 -0.100 -1.163 1.00 88.81 85 THR A CA 1
ATOM 670 C C . THR A 1 85 ? 7.112 0.524 -0.609 1.00 88.81 85 THR A C 1
ATOM 672 O O . THR A 1 85 ? 6.920 1.733 -0.724 1.00 88.81 85 THR A O 1
ATOM 675 N N . LEU A 1 86 ? 6.260 -0.297 0.002 1.00 89.31 86 LEU A N 1
ATOM 676 C CA . LEU A 1 86 ? 5.115 0.112 0.815 1.00 89.31 86 LEU A CA 1
ATOM 677 C C . LEU A 1 86 ? 5.298 -0.415 2.234 1.00 89.31 86 LEU A C 1
ATOM 679 O O . LEU A 1 86 ? 5.684 -1.567 2.416 1.00 89.31 86 LEU A O 1
ATOM 683 N N . LYS A 1 87 ? 5.005 0.402 3.245 1.00 89.94 87 LYS A N 1
ATOM 684 C CA . LYS A 1 87 ? 5.077 -0.018 4.649 1.00 89.94 87 LYS A CA 1
ATOM 685 C C . LYS A 1 87 ? 3.988 0.623 5.499 1.00 89.94 87 LYS A C 1
ATOM 687 O O . LYS A 1 87 ? 3.496 1.708 5.187 1.00 89.94 87 LYS A O 1
ATOM 692 N N . ASN A 1 88 ? 3.652 -0.044 6.598 1.00 88.38 88 ASN A N 1
ATOM 693 C CA . ASN A 1 88 ? 2.899 0.543 7.700 1.00 88.38 88 ASN A CA 1
ATOM 694 C C . ASN A 1 88 ? 3.880 1.001 8.803 1.00 88.38 88 ASN A C 1
ATOM 696 O O . ASN A 1 88 ? 4.967 0.448 8.967 1.00 88.38 88 ASN A O 1
ATOM 700 N N . GLY A 1 89 ? 3.528 2.050 9.546 1.00 78.44 89 GLY A N 1
ATOM 701 C CA . GLY A 1 89 ? 4.425 2.644 10.546 1.00 78.44 89 GLY A CA 1
ATOM 702 C C . GLY A 1 89 ? 4.460 1.952 11.914 1.00 78.44 89 GLY A C 1
ATOM 703 O O . GLY A 1 89 ? 5.283 2.324 12.745 1.00 78.44 89 GLY A O 1
ATOM 704 N N . ASN A 1 90 ? 3.561 1.005 12.193 1.00 79.62 90 ASN A N 1
ATOM 705 C CA . ASN A 1 90 ? 3.367 0.464 13.545 1.00 79.62 90 ASN A CA 1
ATOM 706 C C . ASN A 1 90 ? 3.019 -1.037 13.594 1.00 79.62 90 ASN A C 1
ATOM 708 O O . ASN A 1 90 ? 2.557 -1.515 14.627 1.00 79.62 90 ASN A O 1
ATOM 712 N N . GLY A 1 91 ? 3.219 -1.779 12.501 1.00 78.38 91 GLY A N 1
ATOM 713 C CA . GLY A 1 91 ? 2.963 -3.221 12.438 1.00 78.38 91 GLY A CA 1
ATOM 714 C C . GLY A 1 91 ? 1.488 -3.616 12.338 1.00 78.38 91 GLY A C 1
ATOM 715 O O . GLY A 1 91 ? 1.178 -4.805 12.305 1.00 78.38 91 GLY A O 1
ATOM 716 N N . ALA A 1 92 ? 0.570 -2.648 12.272 1.00 85.38 92 ALA A N 1
ATOM 717 C CA . ALA A 1 92 ? -0.841 -2.912 12.028 1.00 85.38 92 ALA A CA 1
ATOM 718 C C . ALA A 1 92 ? -1.047 -3.588 10.670 1.00 85.38 92 ALA A C 1
ATOM 720 O O . ALA A 1 92 ? -0.522 -3.127 9.659 1.00 85.38 92 ALA A O 1
ATOM 721 N N . LYS A 1 93 ? -1.879 -4.630 10.620 1.00 88.88 93 LYS A N 1
ATOM 722 C CA . LYS A 1 93 ? -2.239 -5.241 9.339 1.00 88.88 93 LYS A CA 1
ATOM 723 C C . LYS A 1 93 ? -3.047 -4.252 8.498 1.00 88.88 93 LYS A C 1
ATOM 725 O O . LYS A 1 93 ? -4.109 -3.796 8.926 1.00 88.88 93 LYS A O 1
ATOM 730 N N . VAL A 1 94 ? -2.535 -3.934 7.315 1.00 90.94 94 VAL A N 1
ATOM 731 C CA . VAL A 1 94 ? -3.182 -3.044 6.346 1.00 90.94 94 VAL A CA 1
ATOM 732 C C . VAL A 1 94 ? -3.321 -3.784 5.029 1.00 90.94 94 VAL A C 1
ATOM 734 O O . VAL A 1 94 ? -2.345 -4.326 4.523 1.00 90.94 94 VAL A O 1
ATOM 737 N N . GLU A 1 95 ? -4.508 -3.773 4.450 1.00 93.12 95 GLU A N 1
ATOM 738 C CA . GLU A 1 95 ? -4.732 -4.187 3.074 1.00 93.12 95 GLU A CA 1
ATOM 739 C C . GLU A 1 95 ? -4.665 -2.958 2.161 1.00 93.12 95 GLU A C 1
ATOM 741 O O . GLU A 1 95 ? -5.246 -1.916 2.454 1.00 93.12 95 GLU A O 1
ATOM 746 N N . ILE A 1 96 ? -3.924 -3.061 1.061 1.00 91.81 96 ILE A N 1
ATOM 747 C CA . ILE A 1 96 ? -3.812 -2.044 0.019 1.00 91.81 96 ILE A CA 1
ATOM 748 C C . ILE A 1 96 ? -4.254 -2.681 -1.289 1.00 91.81 96 ILE A C 1
ATOM 750 O O . ILE A 1 96 ? -3.702 -3.698 -1.705 1.00 91.81 96 ILE A O 1
ATOM 754 N N . SER A 1 97 ? -5.223 -2.065 -1.956 1.00 91.25 97 SER A N 1
ATOM 755 C CA . SER A 1 97 ? -5.646 -2.492 -3.290 1.00 91.25 97 SER A CA 1
ATOM 756 C C . SER A 1 97 ? -5.154 -1.523 -4.349 1.00 91.25 97 SER A C 1
ATOM 758 O O . SER A 1 97 ? -5.001 -0.320 -4.099 1.00 91.25 97 SER A O 1
ATOM 760 N N . GLY A 1 98 ? -4.929 -2.051 -5.545 1.00 88.31 98 GLY A N 1
ATOM 761 C CA . GLY A 1 98 ? -4.499 -1.241 -6.663 1.00 88.31 98 GLY A CA 1
ATOM 762 C C . GLY A 1 98 ? -4.409 -1.997 -7.976 1.00 88.31 98 GLY A C 1
ATOM 763 O O . GLY A 1 98 ? -4.793 -3.159 -8.107 1.00 88.31 98 GLY A O 1
ATOM 764 N N . ILE A 1 99 ? -3.866 -1.293 -8.960 1.00 84.06 99 ILE A N 1
ATOM 765 C CA . ILE A 1 99 ? -3.543 -1.818 -10.279 1.00 84.06 99 ILE A CA 1
ATOM 766 C C . ILE A 1 99 ? -2.053 -1.608 -10.475 1.00 84.06 99 ILE A C 1
ATOM 768 O O . ILE A 1 99 ? -1.570 -0.475 -10.487 1.00 84.06 99 ILE A O 1
ATOM 772 N N . ALA A 1 100 ? -1.321 -2.703 -10.624 1.00 70.94 100 ALA A N 1
ATOM 773 C CA . ALA A 1 100 ? 0.084 -2.639 -10.965 1.00 70.94 100 ALA A CA 1
ATOM 774 C C . ALA A 1 100 ? 0.155 -2.702 -12.491 1.00 70.94 100 ALA A C 1
ATOM 776 O O . ALA A 1 100 ? -0.278 -3.676 -13.111 1.00 70.94 100 ALA A O 1
ATOM 777 N N . ILE A 1 101 ? 0.643 -1.638 -13.119 1.00 69.12 101 ILE A N 1
ATOM 778 C CA . ILE A 1 101 ? 0.835 -1.594 -14.568 1.00 69.12 101 ILE A CA 1
ATOM 779 C C . ILE A 1 101 ? 2.259 -2.090 -14.833 1.00 69.12 101 ILE A C 1
ATOM 781 O O . ILE A 1 101 ? 3.118 -1.369 -15.316 1.00 69.12 101 ILE A O 1
ATOM 785 N N . VAL A 1 102 ? 2.527 -3.332 -14.440 1.00 62.28 102 VAL A N 1
ATOM 786 C CA . VAL A 1 102 ? 3.836 -3.977 -14.598 1.00 62.28 102 VAL A CA 1
ATOM 787 C C . VAL A 1 102 ? 3.699 -5.059 -15.654 1.00 62.28 102 VAL A C 1
ATOM 789 O O . VAL A 1 102 ? 2.744 -5.840 -15.629 1.00 62.28 102 VAL A O 1
ATOM 792 N N . GLY A 1 103 ? 4.641 -5.133 -16.590 1.00 50.97 103 GLY A N 1
ATOM 793 C CA . GLY A 1 103 ? 4.777 -6.314 -17.433 1.00 50.97 103 GLY A CA 1
ATOM 794 C C . GLY A 1 103 ? 5.218 -7.493 -16.565 1.00 50.97 103 GLY A C 1
ATOM 795 O O . GLY A 1 103 ? 6.397 -7.601 -16.276 1.00 50.97 103 GLY A O 1
ATOM 796 N N . LYS A 1 104 ? 4.272 -8.357 -16.166 1.00 47.25 104 LYS A N 1
ATOM 797 C CA . LYS A 1 104 ? 4.451 -9.531 -15.282 1.00 47.25 104 LYS A CA 1
ATOM 798 C C . LYS A 1 104 ? 4.989 -9.213 -13.874 1.00 47.25 104 LYS A C 1
ATOM 800 O O . LYS A 1 104 ? 6.147 -8.867 -13.692 1.00 47.25 104 LYS A O 1
ATOM 805 N N . LEU A 1 105 ? 4.151 -9.454 -12.865 1.00 48.50 105 LEU A N 1
ATOM 806 C CA . LEU A 1 105 ? 4.577 -9.591 -11.469 1.00 48.50 105 LEU A CA 1
ATOM 807 C C . LEU A 1 105 ? 5.238 -10.974 -11.306 1.00 48.50 105 LEU A C 1
ATOM 809 O O . LEU A 1 105 ? 4.601 -11.983 -11.618 1.00 48.50 105 LEU A O 1
ATOM 813 N N . THR A 1 106 ? 6.506 -11.024 -10.895 1.00 50.41 106 THR A N 1
ATOM 814 C CA . THR A 1 106 ? 7.194 -12.263 -10.473 1.00 50.41 106 THR A CA 1
ATOM 815 C C . THR A 1 106 ? 7.083 -12.476 -8.979 1.00 50.41 106 THR A C 1
ATOM 817 O O . THR A 1 106 ? 7.238 -11.470 -8.252 1.00 50.41 106 THR A O 1
#